Protein AF-A0A9E7UN87-F1 (afdb_monomer)

Nearest PDB structures (foldseek):
  3fc3-assembly1_B  TM=5.502E-01  e=2.639E+00  Helicobacter pylori J99
  6g5n-assembly2_B  TM=6.123E-01  e=5.151E+00  Homo sapiens
  1hyj-assembly1_A  TM=4.146E-01  e=3.687E+00  Homo sapiens
  2ct7-assembly1_A  TM=2.431E-01  e=9.406E+00  Homo sapiens

pLDDT: mean 71.82, std 13.53, range [44.53, 88.06]

Sequence (61 aa):
MSCDNSSDKEGKDSGSSSDEKIEECFICHKKFNINADDSSHYHYGKYPMCSYCSDFYGFYR

Mean predicted aligned error: 12.36 Å

Foldseek 3Di:
DDDDDDDDDDDDDDDDDDQQQWDAAPPPRDTDRQVVQPQWDADVVPGTHGNVRSVVVVVVD

Solvent-accessible surface area (backbone a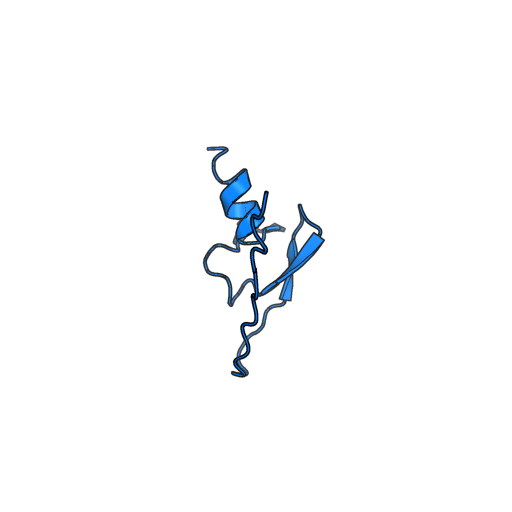toms only — not comparable to full-atom values): 4120 Å² total; per-residue (Å²): 137,89,88,82,90,78,86,82,85,83,80,83,85,79,95,70,98,75,73,84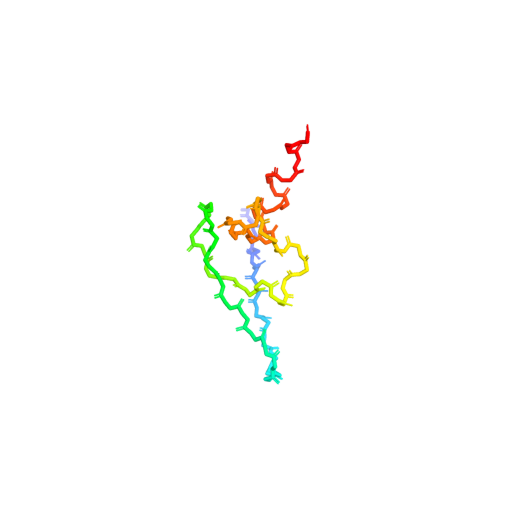,44,72,44,56,15,73,84,80,65,45,76,41,40,49,70,80,35,90,61,20,46,52,52,94,78,76,37,43,30,38,41,71,54,35,61,69,56,58,74,78,120

Structure (mmCIF, N/CA/C/O backbone):
data_AF-A0A9E7UN87-F1
#
_entry.id   AF-A0A9E7UN87-F1
#
loop_
_atom_site.group_PDB
_atom_site.id
_atom_site.type_symbol
_atom_site.label_atom_id
_atom_site.label_alt_id
_atom_site.label_comp_id
_atom_site.label_asym_id
_atom_site.label_entity_id
_atom_site.label_seq_id
_atom_site.pdbx_PDB_ins_code
_atom_site.Cartn_x
_atom_site.Cartn_y
_atom_site.Cartn_z
_atom_site.occupancy
_atom_site.B_iso_or_equiv
_atom_site.auth_seq_id
_atom_site.auth_comp_id
_atom_site.auth_asym_id
_atom_site.auth_atom_id
_atom_site.pdbx_PDB_model_num
ATOM 1 N N . MET A 1 1 ? -26.955 -29.227 -15.649 1.00 47.12 1 MET A N 1
ATOM 2 C CA . MET A 1 1 ? -25.490 -29.078 -15.707 1.00 47.12 1 MET A CA 1
ATOM 3 C C . MET A 1 1 ? -25.018 -28.560 -14.359 1.00 47.12 1 MET A C 1
ATOM 5 O O . MET A 1 1 ? -25.555 -27.559 -13.906 1.00 47.12 1 MET A O 1
ATOM 9 N N . SER A 1 2 ? -24.105 -29.284 -13.713 1.00 60.66 2 SER A N 1
ATOM 10 C CA . SER A 1 2 ? -23.371 -28.853 -12.515 1.00 60.66 2 SER A CA 1
ATOM 11 C C . SER A 1 2 ? -22.128 -28.074 -12.930 1.00 60.66 2 SER A C 1
ATOM 13 O O . SER A 1 2 ? -21.525 -28.484 -13.918 1.00 60.66 2 SER A O 1
ATOM 15 N N . CYS A 1 3 ? -21.765 -27.036 -12.170 1.00 53.09 3 CYS A N 1
ATOM 16 C CA . CYS A 1 3 ? -20.394 -26.581 -11.863 1.00 53.09 3 CYS A CA 1
ATOM 17 C C . CYS A 1 3 ? -20.453 -25.120 -11.382 1.00 53.09 3 CYS A C 1
ATOM 19 O O . CYS A 1 3 ? -21.161 -24.319 -11.978 1.00 53.09 3 CYS A O 1
ATOM 21 N N . ASP A 1 4 ? -19.751 -24.630 -10.374 1.00 55.47 4 ASP A N 1
ATOM 22 C CA . ASP A 1 4 ? -18.950 -25.202 -9.304 1.00 55.47 4 ASP A CA 1
ATOM 23 C C . ASP A 1 4 ? -18.784 -24.067 -8.283 1.00 55.47 4 ASP A C 1
ATOM 25 O O . ASP A 1 4 ? -18.764 -22.883 -8.627 1.00 55.47 4 ASP A O 1
ATOM 29 N N . ASN A 1 5 ? -18.730 -24.444 -7.015 1.00 70.31 5 ASN A N 1
ATOM 30 C CA . ASN A 1 5 ? -18.572 -23.554 -5.878 1.00 70.31 5 ASN A CA 1
ATOM 31 C C . ASN A 1 5 ? -17.060 -23.349 -5.650 1.00 70.31 5 ASN A C 1
ATOM 33 O O . ASN A 1 5 ? -16.406 -24.246 -5.121 1.00 70.31 5 ASN A O 1
ATOM 37 N N . SER A 1 6 ? -16.497 -22.202 -6.034 1.00 60.00 6 SER A N 1
ATOM 38 C CA . SER A 1 6 ? -15.152 -21.770 -5.604 1.00 60.00 6 SER A CA 1
ATOM 39 C C . SER A 1 6 ? -15.347 -20.670 -4.562 1.00 60.00 6 SER A C 1
ATOM 41 O O . SER A 1 6 ? -15.882 -19.615 -4.880 1.00 60.00 6 SER A O 1
ATOM 43 N N . SER A 1 7 ? -15.229 -20.953 -3.263 1.00 65.88 7 SER A N 1
ATOM 44 C CA . SER A 1 7 ? -13.989 -21.215 -2.513 1.00 65.88 7 SER A CA 1
ATOM 45 C C . SER A 1 7 ? -12.980 -20.090 -2.663 1.00 65.88 7 SER A C 1
ATOM 47 O O . SER A 1 7 ? -12.105 -20.209 -3.499 1.00 65.88 7 SER A O 1
ATOM 49 N N . ASP A 1 8 ? -13.058 -19.094 -1.779 1.00 56.41 8 ASP A N 1
ATOM 50 C CA . ASP A 1 8 ? -11.872 -18.395 -1.280 1.00 56.41 8 ASP A CA 1
ATOM 51 C C . ASP A 1 8 ? -12.064 -18.122 0.215 1.00 56.41 8 ASP A C 1
ATOM 53 O O . ASP A 1 8 ? -12.698 -17.166 0.664 1.00 56.41 8 ASP A O 1
ATOM 57 N N . LYS A 1 9 ? -11.564 -19.081 0.999 1.00 59.59 9 LYS A N 1
ATOM 58 C CA . LYS A 1 9 ? -11.173 -18.874 2.388 1.00 59.59 9 LYS A CA 1
ATOM 59 C C . LYS A 1 9 ? -9.831 -18.157 2.357 1.00 59.59 9 LYS A C 1
ATOM 61 O O . LYS A 1 9 ? -8.829 -18.791 2.049 1.00 59.59 9 LYS A O 1
ATOM 66 N N . GLU A 1 10 ? -9.793 -16.918 2.814 1.00 49.47 10 GLU A N 1
ATOM 67 C CA . GLU A 1 10 ? -8.558 -16.325 3.325 1.00 49.47 10 GLU A CA 1
ATOM 68 C C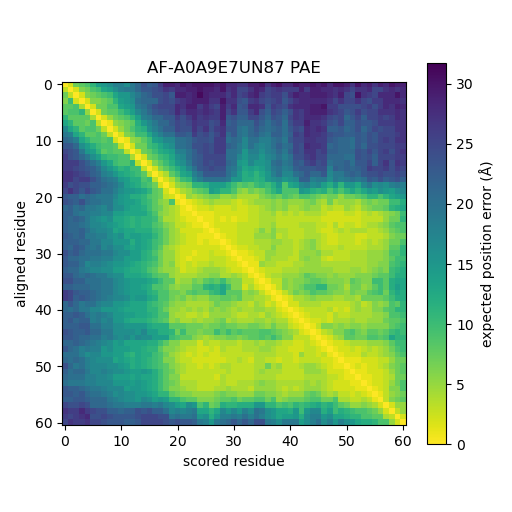 . GLU A 1 10 ? -8.753 -16.019 4.805 1.00 49.47 10 GLU A C 1
ATOM 70 O O . GLU A 1 10 ? -9.014 -14.900 5.235 1.00 49.47 10 GLU A O 1
ATOM 75 N N . GLY A 1 11 ? -8.690 -17.087 5.598 1.00 58.38 11 GLY A N 1
ATOM 76 C CA . GLY A 1 11 ? -8.312 -16.969 6.994 1.00 58.38 11 GLY A CA 1
ATOM 77 C C . GLY A 1 11 ? -6.792 -17.004 7.067 1.00 58.38 11 GLY A C 1
ATOM 78 O O . GLY A 1 11 ? -6.195 -18.026 6.731 1.00 58.38 11 GLY A O 1
ATOM 79 N N . LYS A 1 12 ? -6.176 -15.918 7.530 1.00 52.56 12 LYS A N 1
ATOM 80 C CA . LYS A 1 12 ? -4.819 -15.950 8.074 1.00 52.56 12 LYS A CA 1
ATOM 81 C C . LYS A 1 12 ? -4.888 -15.458 9.516 1.00 52.56 12 LYS A C 1
ATOM 83 O O . LYS A 1 12 ? -4.821 -14.268 9.794 1.00 52.56 12 LYS A O 1
ATOM 88 N N . ASP A 1 13 ? -5.131 -16.417 10.402 1.00 57.47 13 ASP A N 1
ATOM 89 C CA . ASP A 1 13 ? -4.879 -16.310 11.835 1.00 57.47 13 ASP A CA 1
ATOM 90 C C . ASP A 1 13 ? -3.385 -16.541 12.075 1.00 57.47 13 ASP A C 1
ATOM 92 O O . ASP A 1 13 ? -2.841 -17.523 11.569 1.00 57.47 13 ASP A O 1
ATOM 96 N N . SER A 1 14 ? -2.735 -15.659 12.834 1.00 44.66 14 SER A N 1
ATOM 97 C CA . SER A 1 14 ? -1.572 -16.026 13.648 1.00 44.66 14 SER A CA 1
ATOM 98 C C . SER A 1 14 ? -1.145 -14.829 14.489 1.00 44.66 14 SER A C 1
ATOM 100 O O . SER A 1 14 ? -0.568 -13.870 13.978 1.00 44.66 14 SER A O 1
ATOM 102 N N . GLY A 1 15 ? -1.433 -14.895 15.787 1.00 65.06 15 GLY A N 1
ATOM 103 C CA . GLY A 1 15 ? -0.936 -13.942 16.767 1.00 65.06 15 GLY A CA 1
ATOM 104 C C . GLY A 1 15 ? 0.593 -13.918 16.815 1.00 65.06 15 GLY A C 1
ATOM 105 O O . GLY A 1 15 ? 1.241 -14.939 17.031 1.00 65.06 15 GLY A O 1
ATOM 106 N N . SER A 1 16 ? 1.156 -12.725 16.658 1.00 44.53 16 SER A N 1
ATOM 107 C CA . SER A 1 16 ? 2.494 -12.365 17.117 1.00 44.53 16 SER A CA 1
ATOM 108 C C . SER A 1 16 ? 2.518 -10.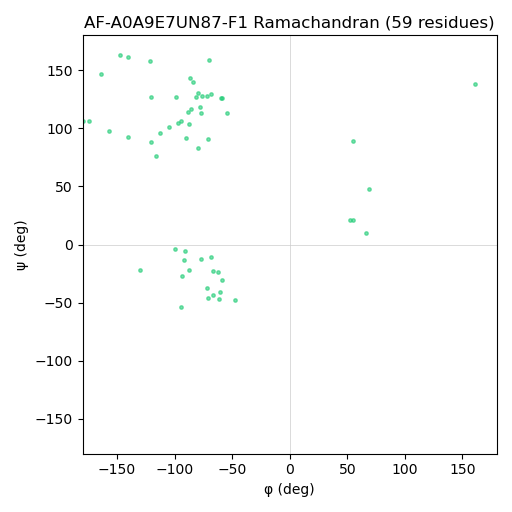850 17.272 1.00 44.53 16 SER A C 1
ATOM 110 O O . SER A 1 16 ? 2.677 -10.125 16.295 1.00 44.53 16 SER A O 1
ATOM 112 N N . SER A 1 17 ? 2.333 -10.355 18.497 1.00 57.66 17 SER A N 1
ATOM 113 C CA . SER A 1 17 ? 2.601 -8.953 18.810 1.00 57.66 17 SER A CA 1
ATOM 114 C C . SER A 1 17 ? 4.028 -8.610 18.401 1.00 57.66 17 SER A C 1
ATOM 116 O O . SER A 1 17 ? 4.958 -9.130 19.012 1.00 57.66 17 SER A O 1
ATOM 118 N N . SER A 1 18 ? 4.186 -7.752 17.393 1.00 55.09 18 SER A N 1
ATOM 119 C CA . SER A 1 18 ? 5.252 -6.747 17.241 1.00 55.09 18 SER A CA 1
ATOM 120 C C . SER A 1 18 ? 5.002 -5.997 15.925 1.00 55.09 18 SER A C 1
ATOM 122 O O . SER A 1 18 ? 5.214 -6.553 14.855 1.00 55.09 18 SER A O 1
ATOM 124 N N . ASP A 1 19 ? 4.537 -4.749 16.009 1.00 62.22 19 ASP A N 1
ATOM 125 C CA . ASP A 1 19 ? 4.432 -3.798 14.887 1.00 62.22 19 ASP A CA 1
ATOM 126 C C . ASP A 1 19 ? 3.396 -4.084 13.779 1.00 62.22 19 ASP A C 1
ATOM 128 O O . ASP A 1 19 ? 3.655 -3.939 12.583 1.00 62.22 19 ASP A O 1
ATOM 132 N N . GLU A 1 20 ? 2.158 -4.395 14.165 1.00 68.06 20 GLU A N 1
ATOM 133 C CA . GLU A 1 20 ? 1.022 -4.362 13.238 1.00 68.06 20 GLU A CA 1
ATOM 134 C C . GLU A 1 20 ? 0.660 -2.912 12.874 1.00 68.06 20 GLU A C 1
ATOM 136 O O . GLU A 1 20 ? -0.139 -2.256 13.548 1.00 68.06 20 GLU A O 1
ATOM 141 N N . LYS A 1 21 ? 1.256 -2.385 11.800 1.00 78.50 21 LYS A N 1
ATOM 142 C CA . LYS A 1 21 ? 0.932 -1.050 11.289 1.00 78.50 21 LYS A CA 1
ATOM 143 C C . LYS A 1 21 ? -0.200 -1.149 10.270 1.00 78.50 21 LYS A C 1
ATOM 145 O O . LYS A 1 21 ? 0.020 -1.384 9.083 1.00 78.50 21 LYS A O 1
ATOM 150 N N . ILE A 1 22 ? -1.427 -1.001 10.766 1.00 83.94 22 ILE A N 1
ATOM 151 C CA . ILE A 1 22 ? -2.636 -0.972 9.939 1.00 83.94 22 ILE A CA 1
ATOM 152 C C . ILE A 1 22 ? -2.759 0.405 9.276 1.00 83.94 22 ILE A C 1
ATOM 154 O O . ILE A 1 22 ? -2.934 1.410 9.961 1.00 83.94 22 ILE A O 1
ATOM 158 N N . GLU A 1 23 ? -2.738 0.442 7.949 1.00 86.94 23 GLU A N 1
ATOM 159 C CA . GLU A 1 23 ? -2.933 1.644 7.135 1.00 86.94 23 GLU A CA 1
ATOM 160 C C . GLU A 1 23 ? -4.133 1.451 6.199 1.00 86.94 23 GLU A C 1
ATOM 162 O O . GLU A 1 23 ? -4.542 0.329 5.899 1.00 86.94 23 GLU A O 1
ATOM 167 N N . GLU A 1 24 ? -4.728 2.548 5.739 1.00 88.06 24 GLU A N 1
ATOM 168 C CA . GLU A 1 24 ? -5.844 2.517 4.791 1.00 88.06 24 GLU A CA 1
ATOM 169 C C . GLU A 1 24 ? -5.333 2.774 3.376 1.00 88.06 24 GLU A C 1
ATOM 171 O O . GLU A 1 24 ? -4.652 3.763 3.129 1.00 88.06 24 GLU A O 1
ATOM 176 N N . CYS A 1 25 ? -5.659 1.900 2.425 1.00 87.62 25 CYS A N 1
ATOM 177 C CA . CYS A 1 25 ? -5.204 2.068 1.052 1.00 87.62 25 CYS A CA 1
ATOM 178 C C . CYS A 1 25 ? -5.865 3.279 0.404 1.00 87.62 25 CYS A C 1
ATOM 180 O O . CYS A 1 25 ? -7.086 3.360 0.345 1.00 87.62 25 CYS A O 1
ATOM 182 N N . PHE A 1 26 ? -5.065 4.155 -0.196 1.00 86.25 26 PHE A N 1
ATOM 183 C CA . PHE A 1 26 ? -5.571 5.343 -0.880 1.00 86.25 26 PHE A CA 1
ATOM 184 C C . PHE A 1 26 ? -6.494 5.035 -2.074 1.00 86.25 26 PHE A C 1
ATOM 186 O O . PHE A 1 26 ? -7.298 5.872 -2.463 1.00 86.25 26 PHE A O 1
ATOM 193 N N . ILE A 1 27 ? -6.380 3.845 -2.674 1.00 84.00 27 ILE A N 1
ATOM 194 C CA . ILE A 1 27 ? -7.142 3.487 -3.876 1.00 84.00 27 ILE A CA 1
ATOM 195 C C . ILE A 1 27 ? -8.424 2.734 -3.523 1.00 84.00 27 ILE A C 1
ATOM 197 O O . ILE A 1 27 ? -9.509 3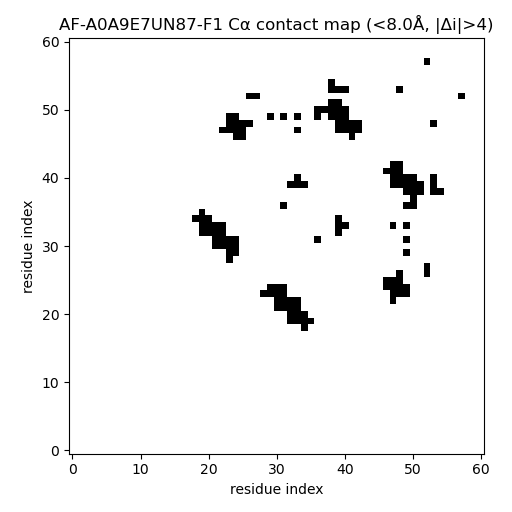.104 -3.960 1.00 84.00 27 ILE A O 1
ATOM 201 N N . CYS A 1 28 ? -8.308 1.654 -2.749 1.00 86.81 28 CYS A N 1
ATOM 202 C CA . CYS A 1 28 ? -9.445 0.791 -2.429 1.00 86.81 28 CYS A CA 1
ATOM 203 C C . CYS A 1 28 ? -10.048 1.054 -1.047 1.00 86.81 28 CYS A C 1
ATOM 205 O O . CYS A 1 28 ? -11.029 0.400 -0.695 1.00 86.81 28 CYS A O 1
ATOM 207 N N . HIS A 1 29 ? -9.461 1.962 -0.258 1.00 86.56 29 HIS A N 1
ATOM 208 C CA . HIS A 1 29 ? -9.907 2.313 1.094 1.00 86.56 29 HIS A CA 1
ATOM 209 C C . HIS A 1 29 ? -10.013 1.112 2.049 1.00 86.56 29 HIS A C 1
ATOM 211 O O . HIS A 1 29 ? -10.703 1.143 3.068 1.00 86.56 29 HIS A O 1
ATOM 217 N N . LYS A 1 30 ? -9.314 0.016 1.733 1.00 83.56 30 LYS A N 1
ATOM 218 C CA . LYS A 1 30 ? -9.215 -1.149 2.611 1.00 83.56 30 LYS A CA 1
ATOM 219 C C . LYS A 1 30 ? -8.112 -0.930 3.629 1.00 83.56 30 LYS A C 1
ATOM 221 O O . LYS A 1 30 ? -7.039 -0.439 3.287 1.00 83.56 30 LYS 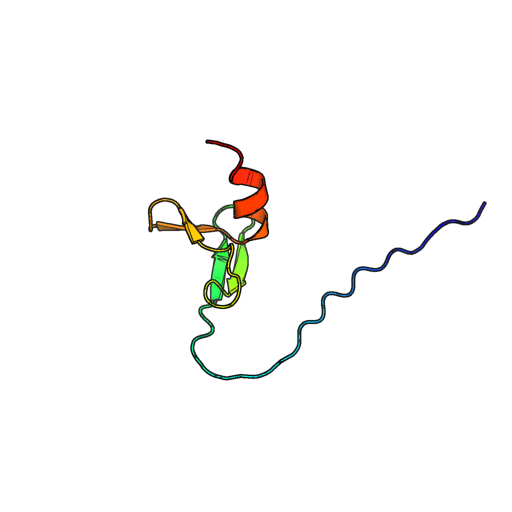A O 1
ATOM 226 N N . LYS A 1 31 ? -8.374 -1.349 4.863 1.00 85.81 31 LYS A N 1
ATOM 227 C CA . LYS A 1 31 ? -7.363 -1.429 5.916 1.00 85.81 31 LYS A CA 1
ATOM 228 C C . LYS A 1 31 ? -6.495 -2.657 5.671 1.00 85.81 31 LYS A C 1
ATOM 230 O O . LYS A 1 31 ? -7.033 -3.749 5.502 1.00 85.81 31 LYS A O 1
ATOM 235 N N . PHE A 1 32 ? -5.187 -2.473 5.641 1.00 83.81 32 PHE A N 1
ATOM 236 C CA . PHE A 1 32 ? -4.206 -3.536 5.436 1.00 83.81 32 PHE A CA 1
ATOM 237 C C . PHE A 1 32 ? -3.007 -3.297 6.350 1.00 83.81 32 PHE A C 1
ATOM 239 O O . PHE A 1 32 ? -2.814 -2.188 6.849 1.00 83.81 32 PHE A O 1
ATOM 246 N N . ASN A 1 33 ? -2.210 -4.331 6.592 1.00 83.25 33 ASN A N 1
ATOM 247 C CA . ASN A 1 33 ? -1.043 -4.212 7.450 1.00 83.25 33 ASN A CA 1
ATOM 248 C C . ASN A 1 33 ? 0.194 -3.997 6.578 1.00 83.25 33 ASN A C 1
ATOM 250 O O . ASN A 1 33 ? 0.707 -4.933 5.973 1.00 83.25 33 ASN A O 1
ATOM 254 N N . ILE A 1 34 ? 0.697 -2.764 6.533 1.00 81.38 34 ILE A N 1
ATOM 255 C CA . ILE A 1 34 ? 1.834 -2.423 5.668 1.00 81.38 34 ILE A CA 1
ATOM 256 C C . ILE A 1 34 ? 3.139 -3.112 6.082 1.00 81.38 34 ILE A C 1
ATOM 258 O O . ILE A 1 34 ? 4.026 -3.271 5.257 1.00 81.38 34 ILE A O 1
ATOM 262 N N . ASN A 1 35 ? 3.256 -3.528 7.345 1.00 77.00 35 ASN A N 1
ATOM 263 C CA . ASN A 1 35 ? 4.430 -4.242 7.842 1.00 77.00 35 ASN A CA 1
ATOM 264 C C . ASN A 1 35 ? 4.324 -5.763 7.642 1.00 77.00 35 ASN A C 1
ATOM 266 O O . ASN A 1 35 ? 5.346 -6.443 7.650 1.00 77.00 35 ASN A O 1
ATOM 270 N N . ALA A 1 36 ? 3.110 -6.304 7.492 1.00 77.62 36 ALA A N 1
ATOM 271 C CA . ALA A 1 36 ? 2.897 -7.733 7.252 1.00 77.62 36 ALA A CA 1
ATOM 272 C C . ALA A 1 36 ? 2.805 -8.079 5.758 1.00 77.62 36 ALA A C 1
ATOM 274 O O . ALA A 1 36 ? 3.117 -9.205 5.368 1.00 77.62 36 ALA A O 1
ATOM 275 N N . ASP A 1 37 ? 2.368 -7.130 4.932 1.00 71.50 37 ASP A N 1
ATOM 276 C CA . ASP A 1 37 ? 2.241 -7.287 3.488 1.00 71.50 37 ASP A CA 1
ATOM 277 C C . ASP A 1 37 ? 3.500 -6.768 2.769 1.00 71.50 37 ASP A C 1
ATOM 279 O O . ASP A 1 37 ? 3.676 -5.563 2.619 1.00 71.50 37 ASP A O 1
ATOM 283 N N . ASP A 1 38 ? 4.339 -7.673 2.255 1.00 69.50 38 ASP A N 1
ATOM 284 C CA . ASP A 1 38 ? 5.620 -7.353 1.584 1.00 69.50 38 ASP A CA 1
ATOM 285 C C . ASP A 1 38 ? 5.464 -6.440 0.350 1.00 69.50 38 ASP A C 1
ATOM 287 O O . ASP A 1 38 ? 6.325 -5.623 0.036 1.00 69.50 38 ASP A O 1
ATOM 291 N N . SER A 1 39 ? 4.325 -6.534 -0.341 1.00 74.69 39 SER A N 1
ATOM 292 C CA . SER A 1 39 ? 4.032 -5.729 -1.536 1.00 74.69 39 SER A CA 1
ATOM 293 C C . SER A 1 39 ? 3.311 -4.414 -1.228 1.00 74.69 39 SER A C 1
ATOM 295 O O . SER A 1 39 ? 3.074 -3.610 -2.132 1.00 74.69 39 SER A O 1
ATOM 297 N N . SER A 1 40 ? 2.924 -4.186 0.028 1.00 77.88 40 SER A N 1
ATOM 298 C CA . SER A 1 40 ? 2.293 -2.937 0.428 1.00 77.88 40 SER A CA 1
ATOM 299 C C . SER A 1 40 ? 3.348 -1.860 0.656 1.00 77.88 40 SER A C 1
ATOM 301 O O . SER A 1 40 ? 4.290 -2.042 1.420 1.00 77.88 40 SER A O 1
ATOM 303 N N . HIS A 1 41 ? 3.197 -0.707 0.011 1.00 80.31 41 HIS A N 1
ATOM 304 C CA . HIS A 1 41 ? 4.189 0.361 0.091 1.00 80.31 41 HIS A CA 1
ATOM 305 C C . HIS A 1 41 ? 3.543 1.744 0.008 1.00 80.31 41 HIS A C 1
ATOM 307 O O . HIS A 1 41 ? 2.401 1.907 -0.420 1.00 80.31 41 HIS A O 1
ATOM 313 N N . TYR A 1 42 ? 4.288 2.772 0.412 1.00 83.00 42 TYR A N 1
ATOM 314 C CA . TYR A 1 42 ? 3.848 4.155 0.260 1.00 83.00 42 TYR A CA 1
ATOM 315 C C . TYR A 1 42 ? 4.268 4.711 -1.099 1.00 83.00 42 TYR A C 1
ATOM 317 O O . TYR A 1 42 ? 5.450 4.957 -1.349 1.00 83.00 42 TYR A O 1
ATOM 325 N N . HIS A 1 43 ? 3.295 5.013 -1.948 1.00 76.00 43 HIS A N 1
ATOM 326 C CA . HIS A 1 43 ? 3.526 5.752 -3.178 1.00 76.00 43 HIS A CA 1
ATOM 327 C C . HIS A 1 43 ? 3.838 7.223 -2.846 1.00 76.00 43 HIS A C 1
ATOM 329 O O . HIS A 1 43 ? 3.144 7.863 -2.046 1.00 76.00 43 HIS A O 1
ATOM 335 N N . TYR A 1 44 ? 4.951 7.741 -3.377 1.00 79.81 44 TYR A N 1
ATOM 336 C CA . TYR A 1 44 ? 5.532 9.052 -3.029 1.00 79.81 44 TYR A CA 1
ATOM 337 C C . TYR A 1 44 ? 5.760 9.301 -1.522 1.00 79.81 44 TYR A C 1
ATOM 339 O O . TYR A 1 44 ? 5.827 10.451 -1.088 1.00 79.81 44 TYR A O 1
ATOM 347 N N . GLY A 1 45 ? 5.839 8.247 -0.700 1.00 77.25 45 GLY A N 1
ATOM 348 C CA . GLY A 1 45 ? 5.991 8.377 0.755 1.00 77.25 45 GLY A CA 1
ATOM 349 C C . GLY A 1 45 ? 4.788 9.007 1.473 1.00 77.25 45 GLY A C 1
ATOM 350 O O . GLY A 1 45 ? 4.899 9.353 2.646 1.00 77.25 45 GLY A O 1
ATOM 351 N N . LYS A 1 46 ? 3.653 9.188 0.780 1.00 81.31 46 LYS A N 1
ATOM 352 C CA . LYS A 1 46 ? 2.434 9.809 1.332 1.00 81.31 46 LYS A CA 1
ATOM 353 C C . LYS A 1 46 ? 1.161 9.006 1.090 1.00 81.31 46 LYS A C 1
ATOM 355 O O . LYS A 1 46 ? 0.199 9.191 1.825 1.00 81.31 46 LYS A O 1
ATOM 360 N N . TYR A 1 47 ? 1.151 8.128 0.090 1.00 83.88 47 TYR A N 1
ATOM 361 C CA . TYR A 1 47 ? -0.038 7.382 -0.308 1.00 83.88 47 TYR A CA 1
ATOM 362 C C . TYR A 1 47 ? 0.144 5.894 -0.006 1.00 83.88 47 TYR A C 1
ATOM 364 O O . TYR A 1 47 ? 0.758 5.192 -0.810 1.00 83.88 47 TYR A O 1
ATOM 372 N N . PRO A 1 48 ? -0.341 5.400 1.147 1.00 86.75 48 PRO A N 1
ATOM 373 C CA . PRO A 1 48 ? -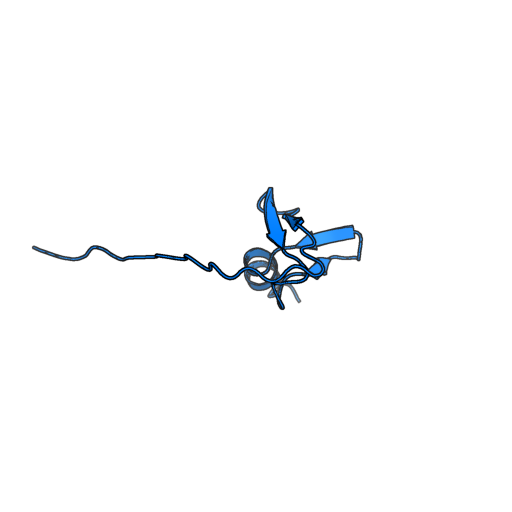0.313 3.974 1.453 1.00 86.75 48 PRO A CA 1
ATOM 374 C C . PRO A 1 48 ? -1.082 3.186 0.389 1.00 86.75 48 PRO A C 1
ATOM 376 O O . PRO A 1 48 ? -2.252 3.459 0.099 1.00 86.75 48 PRO A O 1
ATOM 379 N N . MET A 1 49 ? -0.419 2.197 -0.199 1.00 86.38 49 MET A N 1
ATOM 380 C CA . MET A 1 49 ? -0.994 1.306 -1.194 1.00 86.38 49 MET A CA 1
ATOM 381 C C . MET A 1 49 ? -0.915 -0.130 -0.682 1.00 86.38 49 MET A C 1
ATOM 383 O O . MET A 1 49 ? 0.154 -0.585 -0.281 1.00 86.38 49 MET A O 1
ATOM 387 N N . CYS A 1 50 ? -2.052 -0.830 -0.681 1.00 86.31 50 CYS A N 1
ATOM 388 C CA . CYS A 1 50 ? -2.082 -2.250 -0.338 1.00 86.31 50 CYS A CA 1
ATOM 389 C C . CYS A 1 50 ? -1.4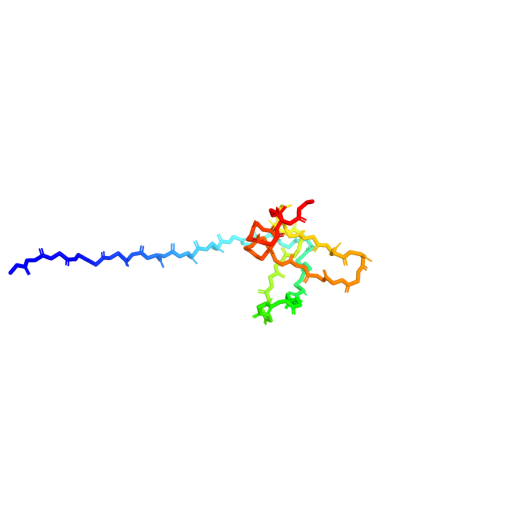20 -3.084 -1.438 1.00 86.31 50 CYS A C 1
ATOM 391 O O . CYS A 1 50 ? -1.376 -2.651 -2.590 1.00 86.31 50 CYS A O 1
ATOM 393 N N . SER A 1 51 ? -0.991 -4.297 -1.101 1.00 83.81 51 SER A N 1
ATOM 394 C CA . SER A 1 51 ? -0.407 -5.279 -2.023 1.00 83.81 51 SER A CA 1
ATOM 395 C C . SER A 1 51 ? -1.214 -5.452 -3.314 1.00 83.81 51 SER A C 1
ATOM 397 O O . SER A 1 51 ? -0.658 -5.338 -4.398 1.00 83.81 51 SER A O 1
ATOM 399 N N . TYR A 1 52 ? -2.535 -5.613 -3.217 1.00 83.81 52 TYR A N 1
ATOM 400 C CA . TYR A 1 52 ? -3.422 -5.769 -4.376 1.00 83.81 52 TYR A CA 1
ATOM 401 C C . TYR A 1 52 ? -3.406 -4.558 -5.319 1.00 83.81 52 TYR A C 1
ATOM 403 O O . TYR A 1 52 ? -3.301 -4.696 -6.535 1.00 83.81 52 TYR A O 1
ATOM 411 N N . CYS A 1 53 ? -3.510 -3.348 -4.765 1.00 84.19 53 CYS A N 1
ATOM 412 C CA . CYS A 1 53 ? -3.457 -2.133 -5.568 1.00 84.19 53 CYS A CA 1
ATOM 413 C C . CYS A 1 53 ? -2.036 -1.884 -6.088 1.00 84.19 53 CYS A C 1
ATOM 415 O O . CYS A 1 53 ? -1.866 -1.475 -7.227 1.00 84.19 53 CYS A O 1
ATOM 417 N N . SER A 1 54 ? -1.013 -2.173 -5.291 1.00 80.44 54 SER A N 1
ATOM 418 C CA . SER A 1 54 ? 0.380 -2.081 -5.716 1.00 80.44 54 SER A CA 1
ATOM 419 C C . SER A 1 54 ? 0.670 -3.003 -6.893 1.00 80.44 54 SER A C 1
ATOM 421 O O . SER A 1 54 ? 1.350 -2.590 -7.820 1.00 80.44 54 SER A O 1
ATOM 423 N N . ASP A 1 55 ? 0.135 -4.219 -6.891 1.00 79.94 55 ASP A N 1
ATOM 424 C CA . ASP A 1 55 ? 0.308 -5.171 -7.987 1.00 79.94 55 ASP A CA 1
ATOM 425 C C . ASP A 1 55 ? -0.475 -4.736 -9.236 1.00 79.94 55 ASP A C 1
ATOM 427 O O . ASP A 1 55 ? 0.075 -4.644 -10.332 1.00 79.94 55 ASP A O 1
ATOM 431 N N . PHE A 1 56 ? -1.736 -4.333 -9.056 1.00 80.44 56 PHE A N 1
ATOM 432 C CA . PHE A 1 56 ? -2.605 -3.906 -10.154 1.00 80.44 56 PHE A CA 1
ATOM 433 C C . PHE A 1 56 ? -2.138 -2.606 -10.830 1.00 80.44 56 PHE A C 1
ATOM 435 O O . PHE A 1 56 ? -2.140 -2.496 -12.056 1.00 80.44 56 PHE A O 1
ATOM 442 N N . TYR A 1 57 ? -1.737 -1.609 -10.038 1.00 73.94 57 TYR A N 1
ATOM 443 C CA . TYR 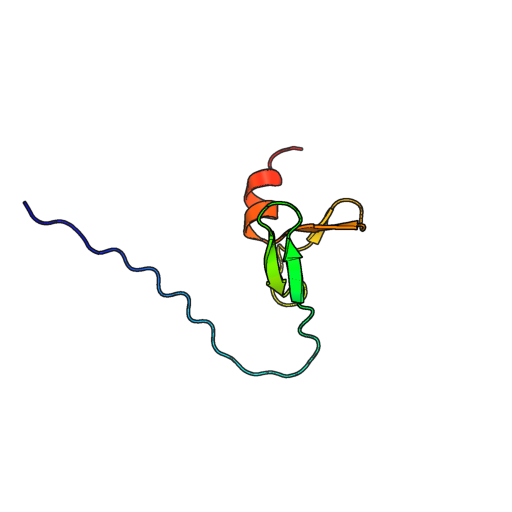A 1 57 ? -1.280 -0.305 -10.526 1.00 73.94 57 TYR A CA 1
ATOM 444 C C . TYR A 1 57 ? 0.243 -0.248 -10.739 1.00 73.94 57 TYR A C 1
ATOM 446 O O . TYR A 1 57 ? 0.722 0.662 -11.413 1.00 73.94 57 TYR A O 1
ATOM 454 N N . GLY A 1 58 ? 1.008 -1.223 -10.236 1.00 63.91 58 GLY A N 1
ATOM 455 C CA . GLY A 1 58 ? 2.469 -1.309 -10.368 1.00 63.91 58 GLY A CA 1
ATOM 456 C C . GLY A 1 58 ? 2.970 -1.592 -11.785 1.00 63.91 58 GLY A C 1
ATOM 457 O O . GLY A 1 58 ? 4.159 -1.432 -12.061 1.00 63.91 58 GLY A O 1
ATOM 458 N N . PHE A 1 59 ? 2.071 -1.951 -12.706 1.00 54.94 59 PHE A N 1
ATOM 459 C CA . PHE A 1 59 ? 2.362 -2.049 -14.138 1.00 54.94 59 PHE A CA 1
ATOM 460 C C . PHE A 1 59 ? 2.435 -0.690 -14.856 1.00 54.94 59 PHE A C 1
ATOM 462 O O . PHE A 1 59 ? 2.919 -0.640 -15.987 1.00 54.94 59 PHE A O 1
ATOM 469 N N . TYR A 1 60 ? 2.001 0.414 -14.234 1.00 50.91 60 TYR A N 1
ATOM 470 C CA . TYR A 1 60 ? 2.213 1.761 -14.776 1.00 50.91 60 TYR A CA 1
ATOM 471 C C . TYR A 1 60 ? 3.642 2.219 -14.461 1.00 50.91 60 TYR A C 1
ATOM 473 O O . TYR A 1 60 ? 3.891 2.890 -13.460 1.00 50.91 60 TYR A O 1
ATOM 481 N N . ARG A 1 61 ? 4.586 1.798 -15.306 1.00 45.28 61 ARG A N 1
ATOM 482 C CA . ARG A 1 61 ? 6.007 2.144 -15.233 1.00 45.28 61 ARG A CA 1
ATOM 483 C C . ARG A 1 61 ? 6.404 3.134 -16.321 1.00 45.28 61 ARG A C 1
ATOM 485 O O . ARG A 1 61 ? 5.871 3.008 -17.445 1.00 45.28 61 ARG A O 1
#

Organism: Methanothermobacter wolfeii (NCBI:txid145261)

Secondary structure (DSSP, 8-state):
-----------------S---EEE-TTT--EEETTT-TT-EEETTTEEE-HHHHHHHTT--

Radius of gyration: 15.02 Å; Cα contacts (8 Å, |Δi|>4): 72; chains: 1; bounding box: 32×39×34 Å